Protein AF-A0A5N4C1N7-F1 (afdb_monomer_lite)

Foldseek 3Di:
DFKEWEWEWEDDDDDDDDDPQRIHTPGIDPDIWDDDFFAKDKAFHCCQVPNDPDHQVQLVLLQKDKWKWFDDDPDTHTDDADPVAWDDDRRIIMGRGDDNVNHGYMYIYIDRHPVVVVLLVVQADWNDWDGDRPDIDTDHPDPVSVVSSVVVVVVVVVVPPDD

Organism: Camelus dromedarius (NCBI:txid9838)

Secondary structure (DSSP, 8-state):
-EEEEEEEE----SS----TTS--EEEEEEEEEEE-TTS-EEEE-GGGTTT-SS-HHHHHHTTEEEEEEEEETTEEEE---BTTTEEEETTEEEESS--GGG-EEEEEEEEE-HHHHHHHHTTS-EEEEEEETTEEEEEESSHHHHHHHHHHHHHHHHSSS--

InterPro domains:
  IPR000504 RNA recognition motif domain [PF00076] (115-154)
  IPR007110 Immunoglobulin-like domain [PS50835] (38-108)
  IPR012677 Nucleotide-binding alpha-beta plait domain superfamily [G3DSA:3.30.70.330] (117-162)
  IPR013783 Immunoglobulin-like fold [G3DSA:2.60.40.10] (18-116)
  IPR015621 Interleukin-1 receptor family [PTHR11890] (19-115)
  IPR035979 RNA-binding domain superfamily [SSF54928] (101-155)
  IPR036179 Immunoglobulin-like domain superfamily [SSF48726] (29-111)

Radius of gyration: 18.79 Å; chains: 1; bounding box: 46×42×51 Å

Structure (mmCIF, N/CA/C/O backbone):
data_AF-A0A5N4C1N7-F1
#
_entry.id   AF-A0A5N4C1N7-F1
#
loop_
_atom_site.group_PDB
_atom_site.id
_atom_site.type_symbol
_atom_site.label_atom_id
_atom_site.label_alt_id
_atom_site.label_comp_id
_atom_site.label_asym_id
_atom_site.label_entity_id
_atom_site.label_seq_id
_atom_site.pdbx_PDB_ins_code
_atom_site.Cartn_x
_atom_site.Cartn_y
_atom_site.Cartn_z
_atom_site.occupancy
_atom_site.B_iso_or_equiv
_atom_site.auth_seq_id
_atom_site.auth_comp_id
_atom_site.auth_asym_id
_atom_site.auth_atom_id
_atom_site.pdbx_PDB_model_num
ATOM 1 N N . MET A 1 1 ? -17.548 -7.720 16.257 1.00 55.03 1 MET A N 1
ATOM 2 C CA . MET A 1 1 ? -16.151 -7.952 15.844 1.00 55.03 1 MET A CA 1
ATOM 3 C C . MET A 1 1 ? -16.108 -7.750 14.341 1.00 55.03 1 MET A C 1
ATOM 5 O O . MET A 1 1 ? -16.937 -8.336 13.657 1.00 55.03 1 MET A O 1
ATOM 9 N N . LEU A 1 2 ? -15.271 -6.834 13.867 1.00 64.81 2 LEU A N 1
ATOM 10 C CA . LEU A 1 2 ? -15.127 -6.476 12.456 1.00 64.81 2 LEU A CA 1
ATOM 11 C C . LEU A 1 2 ? -13.959 -7.265 11.883 1.00 64.81 2 LEU A C 1
ATOM 13 O O . LEU A 1 2 ? -12.892 -7.247 12.488 1.00 64.81 2 LEU A O 1
ATOM 17 N N . ASN A 1 3 ? -14.171 -7.951 10.759 1.00 50.62 3 ASN A N 1
ATOM 18 C CA . ASN A 1 3 ? -13.166 -8.801 10.124 1.00 50.62 3 ASN A CA 1
ATOM 19 C C . ASN A 1 3 ? -12.693 -8.162 8.818 1.00 50.62 3 ASN A C 1
ATOM 21 O O . ASN A 1 3 ? -13.493 -7.823 7.943 1.00 50.62 3 ASN A O 1
ATOM 25 N N . TYR A 1 4 ? -11.379 -8.047 8.688 1.00 55.91 4 TYR A N 1
ATOM 26 C CA . TYR A 1 4 ? -10.698 -7.481 7.536 1.00 55.91 4 TYR A CA 1
ATOM 27 C C . TYR A 1 4 ? -9.780 -8.555 6.959 1.00 55.91 4 TYR A C 1
ATOM 29 O O . TYR A 1 4 ? -8.869 -9.042 7.636 1.00 55.91 4 TYR A O 1
ATOM 37 N N . LEU A 1 5 ? -10.035 -8.933 5.711 1.00 54.25 5 LEU A N 1
ATOM 38 C CA . LEU A 1 5 ? -9.232 -9.899 4.967 1.00 54.25 5 LEU A CA 1
ATOM 39 C C . LEU A 1 5 ? -8.417 -9.138 3.923 1.00 54.25 5 LEU A C 1
ATOM 41 O O . LEU A 1 5 ? -8.954 -8.273 3.234 1.00 54.25 5 LEU A O 1
ATOM 45 N N . ILE A 1 6 ? -7.119 -9.415 3.822 1.00 57.38 6 ILE A N 1
ATOM 46 C CA . ILE A 1 6 ? -6.249 -8.708 2.876 1.00 57.38 6 ILE A CA 1
ATOM 47 C C . ILE A 1 6 ? -6.000 -9.596 1.664 1.00 57.38 6 ILE A C 1
ATOM 49 O O . ILE A 1 6 ? -5.359 -10.629 1.786 1.00 57.38 6 ILE A O 1
ATOM 53 N N . GLY A 1 7 ? -6.463 -9.174 0.491 1.00 55.31 7 GLY A N 1
ATOM 54 C CA . GLY A 1 7 ? -5.974 -9.661 -0.798 1.00 55.31 7 GLY A CA 1
ATOM 55 C C . GLY A 1 7 ? -4.659 -8.973 -1.158 1.00 55.31 7 GLY A C 1
ATOM 56 O O . GLY A 1 7 ? -4.480 -7.781 -0.898 1.00 55.31 7 GLY A O 1
ATOM 57 N N . SER A 1 8 ? -3.708 -9.694 -1.742 1.00 54.88 8 SER A N 1
ATOM 58 C CA . SER A 1 8 ? -2.469 -9.090 -2.240 1.00 54.88 8 SER A CA 1
ATOM 59 C C . SER A 1 8 ? -2.309 -9.340 -3.723 1.00 54.88 8 SER A C 1
ATOM 61 O O . SER A 1 8 ? -2.210 -10.474 -4.168 1.00 54.88 8 SER A O 1
ATOM 63 N N . LEU A 1 9 ? -2.208 -8.260 -4.491 1.00 48.31 9 LEU A N 1
ATOM 64 C CA . LEU A 1 9 ? -1.898 -8.317 -5.911 1.00 48.31 9 LEU A CA 1
ATOM 65 C C . LEU A 1 9 ? -0.577 -7.592 -6.143 1.00 48.31 9 LEU A C 1
ATOM 67 O O . LEU A 1 9 ? -0.429 -6.398 -5.917 1.00 48.31 9 LEU A O 1
ATOM 71 N N . GLY A 1 10 ? 0.435 -8.316 -6.585 1.00 41.53 10 GLY A N 1
ATOM 72 C CA . GLY A 1 10 ? 1.774 -7.784 -6.772 1.00 41.53 10 GLY A CA 1
ATOM 73 C C . GLY A 1 10 ? 2.419 -8.468 -7.950 1.00 41.53 10 GLY A C 1
ATOM 74 O O . GLY A 1 10 ? 2.240 -9.657 -8.153 1.00 41.53 10 GLY A O 1
ATOM 75 N N . ARG A 1 11 ? 3.201 -7.744 -8.736 1.00 36.59 11 ARG A N 1
ATOM 76 C CA . ARG A 1 11 ? 3.940 -8.359 -9.830 1.00 36.59 11 ARG A CA 1
ATOM 77 C C . ARG A 1 11 ? 5.184 -9.077 -9.288 1.00 36.59 11 ARG A C 1
ATOM 79 O O . ARG A 1 11 ? 6.122 -8.402 -8.888 1.00 36.59 11 ARG A O 1
ATOM 86 N N . LEU A 1 12 ? 5.212 -10.414 -9.290 1.00 33.31 12 LEU A N 1
ATOM 87 C CA . LEU A 1 12 ? 6.462 -11.175 -9.464 1.00 33.31 12 LEU A CA 1
ATOM 88 C C . LEU A 1 12 ? 6.203 -12.350 -10.397 1.00 33.31 12 LEU A C 1
ATOM 90 O O . LEU A 1 12 ? 5.416 -13.233 -10.075 1.00 33.31 12 LEU A O 1
ATOM 94 N N . ASN A 1 13 ? 6.848 -12.331 -11.558 1.00 32.41 13 ASN A N 1
ATOM 95 C CA . ASN A 1 13 ? 6.793 -13.411 -12.528 1.00 32.41 13 ASN A CA 1
ATOM 96 C C . ASN A 1 13 ? 7.414 -14.689 -11.945 1.00 32.41 13 ASN A C 1
ATOM 98 O O . ASN A 1 13 ? 8.607 -14.693 -11.668 1.00 32.41 13 ASN A O 1
ATOM 102 N N . GLU A 1 14 ? 6.626 -15.759 -11.839 1.00 36.84 14 GLU A N 1
ATOM 103 C CA . GLU A 1 14 ? 7.041 -17.102 -12.255 1.00 36.84 14 GLU A CA 1
ATOM 104 C C . GLU A 1 14 ? 5.794 -17.961 -12.542 1.00 36.84 14 GLU A C 1
ATOM 106 O O . GLU A 1 14 ? 5.037 -18.335 -11.652 1.00 36.84 14 GLU A O 1
ATOM 111 N N . SER A 1 15 ? 5.582 -18.263 -13.828 1.00 39.62 15 SER A N 1
ATOM 112 C CA . SER A 1 15 ? 4.658 -19.280 -14.361 1.00 39.62 15 SER A CA 1
ATOM 113 C C . SER A 1 15 ? 3.166 -19.182 -13.990 1.00 39.62 15 SER A C 1
ATOM 115 O O . SER A 1 15 ? 2.675 -19.861 -13.100 1.00 39.62 15 SER A O 1
ATOM 117 N N . GLY A 1 16 ? 2.429 -18.454 -14.837 1.00 37.88 16 GLY A N 1
ATOM 118 C CA . GLY A 1 16 ? 1.104 -18.853 -15.324 1.00 37.88 16 GLY A CA 1
ATOM 119 C C . GLY A 1 16 ? -0.081 -18.697 -14.376 1.00 37.88 16 GLY A C 1
ATOM 120 O O . GLY A 1 16 ? -0.450 -19.656 -13.727 1.00 37.88 16 GLY A O 1
ATOM 121 N N . PHE A 1 17 ? -0.769 -17.556 -14.441 1.00 30.20 17 PHE A N 1
ATOM 122 C CA . PHE A 1 17 ? -2.237 -17.472 -14.505 1.00 30.20 17 PHE A CA 1
ATOM 123 C C . PHE A 1 17 ? -2.602 -16.070 -15.029 1.00 30.20 17 PHE A C 1
ATOM 125 O O . PHE A 1 17 ? -2.100 -15.057 -14.547 1.00 30.20 17 PHE A O 1
ATOM 132 N N . LEU A 1 18 ? -3.400 -16.017 -16.099 1.00 36.50 18 LEU A N 1
ATOM 133 C CA . LEU A 1 18 ? -3.808 -14.789 -16.785 1.00 36.50 18 LEU A CA 1
ATOM 134 C C . LEU A 1 18 ? -4.893 -14.068 -15.972 1.00 36.50 18 LEU A C 1
ATOM 136 O O . LEU A 1 18 ? -6.000 -14.586 -15.854 1.00 36.50 18 LEU A O 1
ATOM 140 N N . SER A 1 19 ? -4.606 -12.858 -15.490 1.00 34.56 19 SER A N 1
ATOM 141 C CA . SER A 1 19 ? -5.631 -11.881 -15.103 1.00 34.56 19 SER A CA 1
ATOM 142 C C . SER A 1 19 ? -5.435 -10.581 -15.890 1.00 34.56 19 SER A C 1
ATOM 144 O O . SER A 1 19 ? -4.317 -10.213 -16.254 1.00 34.56 19 SER A O 1
ATOM 146 N N . VAL A 1 20 ? -6.554 -9.936 -16.212 1.00 38.66 20 VAL A N 1
ATOM 147 C CA . VAL A 1 20 ? -6.855 -9.168 -17.438 1.00 38.66 20 VAL A CA 1
ATOM 148 C C . VAL A 1 20 ? -6.029 -7.881 -17.650 1.00 38.66 20 VAL A C 1
ATOM 150 O O . VAL A 1 20 ? -6.145 -7.263 -18.698 1.00 38.66 20 VAL A O 1
ATOM 153 N N . ASP A 1 21 ? -5.102 -7.529 -16.756 1.00 43.50 21 ASP A N 1
ATOM 154 C CA . ASP A 1 21 ? -4.203 -6.368 -16.912 1.00 43.50 21 ASP A CA 1
ATOM 155 C C . ASP A 1 21 ? -2.767 -6.609 -16.383 1.00 43.50 21 ASP A C 1
ATOM 157 O O . ASP A 1 21 ? -2.111 -5.715 -15.843 1.00 43.50 21 ASP A O 1
ATOM 161 N N . GLY A 1 22 ? -2.235 -7.829 -16.523 1.00 52.16 22 GLY A N 1
ATOM 162 C CA . GLY A 1 22 ? -0.794 -8.095 -16.354 1.00 52.16 22 GLY A CA 1
ATOM 163 C C . GLY A 1 22 ? -0.240 -7.947 -14.927 1.00 52.16 22 GLY A C 1
ATOM 164 O O . GLY A 1 22 ? 0.977 -7.864 -14.752 1.00 52.16 22 GLY A O 1
ATOM 165 N N . CYS A 1 23 ? -1.106 -7.911 -13.910 1.00 56.41 23 CYS A N 1
ATOM 166 C CA . CYS A 1 23 ? -0.723 -7.984 -12.499 1.00 56.41 23 CYS A CA 1
ATOM 167 C C . CYS A 1 23 ? -0.826 -9.433 -12.007 1.00 56.41 23 CYS A C 1
ATOM 169 O O . CYS A 1 23 ? -1.761 -10.141 -12.373 1.00 56.41 23 CYS A O 1
ATOM 171 N N . ILE A 1 24 ? 0.125 -9.860 -11.175 1.00 65.50 24 ILE A N 1
ATOM 172 C CA . ILE A 1 24 ? 0.112 -11.197 -10.574 1.00 65.50 24 ILE A CA 1
ATOM 173 C C . ILE A 1 24 ? -0.678 -11.139 -9.272 1.00 65.50 24 ILE A C 1
ATOM 175 O O . ILE A 1 24 ? -0.539 -10.203 -8.481 1.00 65.50 24 ILE A O 1
ATOM 179 N N . ASP A 1 25 ? -1.559 -12.113 -9.101 1.00 70.88 25 ASP A N 1
ATOM 180 C CA . ASP A 1 25 ? -2.445 -12.211 -7.953 1.00 70.88 25 ASP A CA 1
ATOM 181 C C . ASP A 1 25 ? -1.883 -13.224 -6.951 1.00 70.88 25 ASP A C 1
ATOM 183 O O . ASP A 1 25 ? -1.757 -14.405 -7.270 1.00 70.88 25 ASP A O 1
ATOM 187 N N . TRP A 1 26 ? -1.512 -12.754 -5.754 1.00 67.81 26 TRP A N 1
ATOM 188 C CA . TRP A 1 26 ? -1.033 -13.601 -4.649 1.00 67.81 26 TRP A CA 1
ATOM 189 C C . TRP A 1 26 ? -2.180 -14.146 -3.800 1.00 67.81 26 TRP A C 1
ATOM 191 O O . TRP A 1 26 ? -1.932 -14.799 -2.785 1.00 67.81 26 TRP A O 1
ATOM 201 N N . SER A 1 27 ? -3.424 -13.920 -4.229 1.00 69.31 27 SER A N 1
ATOM 202 C CA . SER A 1 27 ? -4.639 -14.298 -3.527 1.00 69.31 27 SER A CA 1
ATOM 203 C C . SER A 1 27 ? -4.758 -13.613 -2.157 1.00 69.31 27 SER A C 1
ATOM 205 O O . SER A 1 27 ? -4.152 -12.572 -1.884 1.00 69.31 27 SER A O 1
ATOM 207 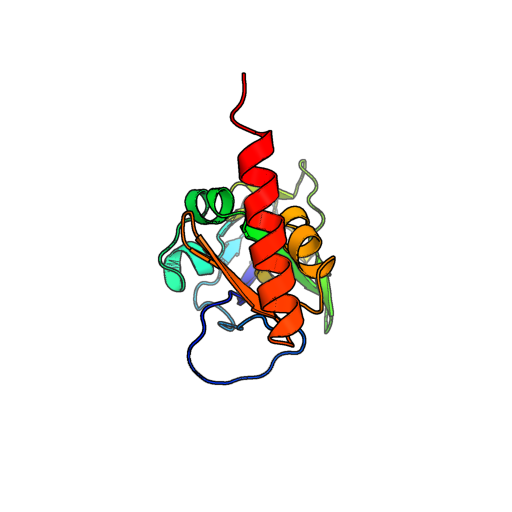N N . VAL A 1 28 ? -5.622 -14.155 -1.303 1.00 74.69 28 VAL A N 1
ATOM 208 C CA . VAL A 1 28 ? -5.891 -13.631 0.037 1.00 74.69 28 VAL A CA 1
ATOM 209 C C . VAL A 1 28 ? -4.792 -14.076 0.999 1.00 74.69 28 VAL A C 1
ATOM 211 O O . VAL A 1 28 ? -4.510 -15.266 1.133 1.00 74.69 28 VAL A O 1
ATOM 214 N N . ASP A 1 29 ? -4.182 -13.112 1.683 1.00 77.94 29 ASP A N 1
ATOM 215 C CA . ASP A 1 29 ? -3.215 -13.353 2.743 1.00 77.94 29 ASP A CA 1
ATOM 216 C C . ASP A 1 29 ? -3.884 -14.050 3.931 1.00 77.94 29 ASP A C 1
ATOM 218 O O . ASP A 1 29 ? -5.028 -13.775 4.301 1.00 77.94 29 ASP A O 1
ATOM 222 N N . LEU A 1 30 ? -3.136 -14.948 4.567 1.00 72.19 30 LEU A N 1
ATOM 223 C CA . LEU A 1 30 ? -3.627 -15.744 5.691 1.00 72.19 30 LEU A CA 1
ATOM 224 C C . LEU A 1 30 ? -3.876 -14.896 6.951 1.00 72.19 30 LEU A C 1
ATOM 226 O O . LEU A 1 30 ? -4.540 -15.359 7.882 1.00 72.19 30 LEU A O 1
ATOM 230 N N . LYS A 1 31 ? -3.348 -13.666 7.016 1.00 78.69 31 LYS A N 1
ATOM 231 C CA . LYS A 1 31 ? -3.526 -12.775 8.159 1.00 78.69 31 LYS A CA 1
ATOM 232 C C . LYS A 1 31 ? -4.843 -12.013 8.069 1.00 78.69 31 LYS A C 1
ATOM 234 O O . LYS A 1 31 ? -5.044 -11.135 7.233 1.00 78.69 31 LYS A O 1
ATOM 239 N N . THR A 1 32 ? -5.707 -12.283 9.039 1.00 80.81 32 THR A N 1
ATOM 240 C CA . THR A 1 32 ? -6.961 -11.558 9.243 1.00 80.81 32 THR A CA 1
ATOM 241 C C . THR A 1 32 ? -6.771 -10.464 10.289 1.00 80.81 32 THR A C 1
ATOM 243 O O . THR A 1 32 ? -6.222 -10.724 11.363 1.00 80.81 32 THR A O 1
ATOM 246 N N . TYR A 1 33 ? -7.252 -9.256 10.019 1.00 85.31 33 TYR A N 1
ATOM 247 C CA . TYR A 1 33 ? -7.249 -8.164 10.989 1.00 85.31 33 TYR A CA 1
ATOM 248 C C . TYR A 1 33 ? -8.635 -8.072 11.624 1.00 85.31 33 TYR A C 1
ATOM 250 O O . TYR A 1 33 ? -9.643 -8.224 10.935 1.00 85.31 33 TYR A O 1
ATOM 258 N N . MET A 1 34 ? -8.689 -7.858 12.939 1.00 83.19 34 MET A N 1
ATOM 259 C CA . MET A 1 34 ? -9.943 -7.766 13.684 1.00 83.19 34 MET A CA 1
ATOM 260 C C . MET A 1 34 ? -9.959 -6.515 14.553 1.00 83.19 34 MET A C 1
ATOM 262 O O . MET A 1 34 ? -8.975 -6.230 15.233 1.00 83.19 34 MET A O 1
ATOM 266 N N . ALA A 1 35 ? -11.079 -5.794 14.544 1.00 85.25 35 ALA A N 1
ATOM 267 C CA . ALA A 1 35 ? -11.284 -4.606 15.371 1.00 85.25 35 ALA A CA 1
ATOM 268 C C . ALA A 1 35 ? -12.700 -4.573 15.959 1.00 85.25 35 ALA A C 1
ATOM 270 O O . ALA A 1 35 ? -13.637 -5.171 15.417 1.00 85.25 35 ALA A O 1
ATOM 271 N N . LEU A 1 36 ? -12.876 -3.889 17.088 1.00 84.69 36 LEU A N 1
ATOM 272 C CA . LEU A 1 36 ? -14.207 -3.518 17.569 1.00 84.69 36 LEU A CA 1
ATOM 273 C C . LEU A 1 36 ? -14.648 -2.222 16.883 1.00 84.69 36 LEU A C 1
ATOM 275 O O . LEU A 1 36 ? -13.817 -1.446 16.419 1.00 84.69 36 LEU A O 1
ATOM 279 N N . ALA A 1 37 ? -15.960 -2.000 16.800 1.00 88.56 37 ALA A N 1
ATOM 280 C CA . ALA A 1 37 ? -16.471 -0.746 16.261 1.00 88.56 37 ALA A CA 1
ATOM 281 C C . ALA A 1 37 ? -16.005 0.423 17.144 1.00 88.56 37 ALA A C 1
ATOM 283 O O . ALA A 1 37 ? -16.118 0.345 18.365 1.00 88.56 37 ALA A O 1
ATOM 284 N N . GLY A 1 38 ? -15.483 1.480 16.528 1.00 88.81 38 GLY A N 1
ATOM 285 C CA . GLY A 1 38 ? -14.912 2.639 17.209 1.00 88.81 38 GLY A CA 1
ATOM 286 C C . GLY A 1 38 ? -13.398 2.567 17.428 1.00 88.81 38 GLY A C 1
ATOM 287 O O . GLY A 1 38 ? -12.767 3.618 17.518 1.00 88.81 38 GLY A O 1
ATOM 288 N N . GLU A 1 39 ? -12.810 1.368 17.452 1.00 91.50 39 GLU A N 1
ATOM 289 C CA . GLU A 1 39 ? -11.383 1.170 17.734 1.00 91.50 39 GLU A CA 1
ATOM 290 C C . GLU A 1 39 ? -10.505 1.428 16.499 1.00 91.50 39 GLU A C 1
ATOM 292 O O . GLU A 1 39 ? -10.942 1.193 15.365 1.00 91.50 39 GLU A O 1
ATOM 297 N N . PRO A 1 40 ? -9.250 1.870 16.685 1.00 91.12 40 PRO A N 1
ATOM 298 C CA . PRO A 1 40 ? -8.317 2.032 15.586 1.00 91.12 40 PRO A CA 1
ATOM 299 C C . PRO A 1 40 ? -7.774 0.682 15.100 1.00 91.12 40 PRO A C 1
ATOM 301 O O . PRO A 1 40 ? -7.492 -0.225 15.885 1.00 91.12 40 PRO A O 1
ATOM 304 N N . VAL A 1 41 ? -7.548 0.556 13.792 1.00 92.69 41 VAL A N 1
ATOM 305 C CA . VAL A 1 41 ? -6.890 -0.615 13.199 1.00 92.69 41 VAL A CA 1
ATOM 306 C C . VAL A 1 41 ? -5.942 -0.216 12.075 1.00 92.69 41 VAL A C 1
ATOM 308 O O . VAL A 1 41 ? -6.280 0.563 11.183 1.00 92.69 41 VAL A O 1
ATOM 311 N N . ARG A 1 42 ? -4.735 -0.788 12.115 1.00 92.38 42 ARG A N 1
ATOM 312 C CA . ARG A 1 42 ? -3.717 -0.654 11.071 1.00 92.38 42 ARG A CA 1
ATOM 313 C C . ARG A 1 42 ? -3.658 -1.927 10.240 1.00 92.38 42 ARG A C 1
ATOM 315 O O . ARG A 1 42 ? -3.244 -2.978 10.729 1.00 92.38 42 ARG A O 1
ATOM 322 N N . VAL A 1 43 ? -4.005 -1.809 8.969 1.00 92.31 43 VAL A N 1
ATOM 323 C CA . VAL A 1 43 ? -4.010 -2.895 7.987 1.00 92.31 43 VAL A CA 1
ATOM 324 C C . VAL A 1 43 ? -2.775 -2.729 7.103 1.00 92.31 43 VAL A C 1
ATOM 326 O O . VAL A 1 43 ? -2.649 -1.728 6.404 1.00 92.31 43 VAL A O 1
ATOM 329 N N . LYS A 1 44 ? -1.831 -3.674 7.159 1.00 92.12 44 LYS A N 1
ATOM 330 C CA . LYS A 1 44 ? -0.542 -3.589 6.444 1.00 92.12 44 LYS A CA 1
ATOM 331 C C . LYS A 1 44 ? -0.600 -4.410 5.158 1.00 92.12 44 LYS A C 1
ATOM 333 O O . LYS A 1 44 ? -1.096 -5.527 5.193 1.00 92.12 44 LYS A O 1
ATOM 338 N N . CYS A 1 45 ? -0.086 -3.896 4.043 1.00 90.94 45 CYS A N 1
ATOM 339 C CA . CYS A 1 45 ? -0.068 -4.637 2.779 1.00 90.94 45 CYS A CA 1
ATOM 340 C C . CYS A 1 45 ? 0.815 -5.889 2.877 1.00 90.94 45 CYS A C 1
ATOM 342 O O . CYS A 1 45 ? 1.992 -5.791 3.241 1.00 90.94 45 CYS A O 1
ATOM 344 N N . ALA A 1 46 ? 0.269 -7.052 2.509 1.00 88.12 46 ALA A N 1
ATOM 345 C CA . ALA A 1 46 ? 0.973 -8.321 2.677 1.00 88.12 46 ALA A CA 1
ATOM 346 C C . ALA A 1 46 ? 2.139 -8.528 1.719 1.00 88.12 46 ALA A C 1
ATOM 348 O O . ALA A 1 46 ? 3.075 -9.260 2.053 1.00 88.12 46 ALA A O 1
ATOM 349 N N . LEU A 1 47 ? 2.167 -7.804 0.594 1.00 85.31 47 LEU A N 1
ATOM 350 C CA . LEU A 1 47 ? 3.318 -7.797 -0.310 1.00 85.31 47 LEU A CA 1
ATOM 351 C C . LEU A 1 47 ? 4.618 -7.568 0.471 1.00 85.31 47 LEU A C 1
ATOM 353 O O . LEU A 1 47 ? 5.534 -8.378 0.378 1.00 85.31 47 LEU A O 1
ATOM 357 N N . PHE A 1 48 ? 4.668 -6.530 1.307 1.00 86.56 48 PHE A N 1
ATOM 358 C CA . PHE A 1 48 ? 5.898 -6.068 1.954 1.00 86.56 48 PHE A CA 1
ATOM 359 C C . PHE A 1 48 ? 6.372 -6.900 3.148 1.00 86.56 48 PHE A C 1
ATOM 361 O O . PHE A 1 48 ? 7.503 -6.707 3.593 1.00 86.56 48 PHE A O 1
ATOM 368 N N . TYR A 1 49 ? 5.534 -7.782 3.698 1.00 83.88 49 TYR A N 1
ATOM 369 C CA . TYR A 1 49 ? 5.931 -8.641 4.820 1.00 83.88 49 TYR A CA 1
ATOM 370 C C . TYR A 1 49 ? 5.967 -10.135 4.491 1.00 83.88 49 TYR A C 1
ATOM 372 O O . TYR A 1 49 ? 6.520 -10.886 5.291 1.00 83.88 49 TYR A O 1
ATOM 380 N N . SER A 1 50 ? 5.386 -10.568 3.368 1.00 76.25 50 SER A N 1
ATOM 381 C CA . SER A 1 50 ? 5.227 -11.992 3.041 1.00 76.25 50 SER A CA 1
ATOM 382 C C . SER A 1 50 ? 5.744 -12.350 1.645 1.00 76.25 50 SER A C 1
ATOM 384 O O . SER A 1 50 ? 6.519 -13.293 1.502 1.00 76.25 50 SER A O 1
ATOM 386 N N . TYR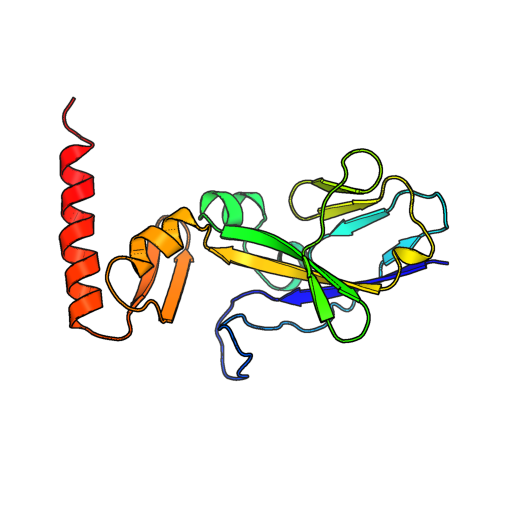 A 1 51 ? 5.371 -11.583 0.615 1.00 77.19 51 TYR A N 1
ATOM 387 C CA . TYR A 1 51 ? 5.513 -12.042 -0.775 1.00 77.19 51 TYR A CA 1
ATOM 388 C C . TYR A 1 51 ? 6.710 -11.450 -1.523 1.00 77.19 51 TYR A C 1
ATOM 390 O O . TYR A 1 51 ? 7.354 -12.145 -2.308 1.00 77.19 51 TYR A O 1
ATOM 398 N N . ILE A 1 52 ? 7.037 -10.174 -1.299 1.00 76.44 52 ILE A N 1
ATOM 399 C CA . ILE A 1 52 ? 8.138 -9.496 -1.992 1.00 76.44 52 ILE A CA 1
ATOM 400 C C . ILE A 1 52 ? 9.292 -9.203 -1.028 1.00 76.44 52 ILE A C 1
ATOM 402 O O . ILE A 1 52 ? 9.094 -8.904 0.145 1.00 76.44 52 ILE A O 1
ATOM 406 N N . ARG A 1 53 ? 10.532 -9.252 -1.532 1.00 75.44 53 ARG A N 1
ATOM 407 C CA . ARG A 1 53 ? 11.742 -8.960 -0.731 1.00 75.44 53 ARG A CA 1
ATOM 408 C C . ARG A 1 53 ? 12.004 -7.465 -0.525 1.00 75.44 53 ARG A C 1
ATOM 410 O O . ARG A 1 53 ? 12.837 -7.086 0.295 1.00 75.44 53 ARG A O 1
ATOM 417 N N . THR A 1 54 ? 11.349 -6.623 -1.312 1.00 75.94 54 THR A N 1
ATOM 418 C CA . THR A 1 54 ? 11.541 -5.170 -1.325 1.00 75.94 54 THR A CA 1
ATOM 419 C C . THR A 1 54 ? 10.614 -4.525 -0.304 1.00 75.94 54 THR A C 1
ATOM 421 O O . THR A 1 54 ? 9.450 -4.892 -0.247 1.00 75.94 54 THR A O 1
ATOM 424 N N . ASN A 1 55 ? 11.093 -3.550 0.475 1.00 86.50 55 ASN A N 1
ATOM 425 C CA . ASN A 1 55 ? 10.247 -2.787 1.401 1.00 86.50 55 ASN A CA 1
ATOM 426 C C . ASN A 1 55 ? 9.557 -1.595 0.709 1.00 86.50 55 ASN A C 1
ATOM 428 O O . ASN A 1 55 ? 9.869 -1.254 -0.433 1.00 86.50 55 ASN A O 1
ATOM 432 N N . TYR A 1 56 ? 8.637 -0.934 1.414 1.00 88.25 56 TYR A N 1
ATOM 433 C CA . TYR A 1 56 ? 7.871 0.192 0.873 1.00 88.25 56 TYR A CA 1
ATOM 434 C C . TYR A 1 56 ? 8.744 1.325 0.334 1.00 88.25 56 TYR A C 1
ATOM 436 O O . TYR A 1 56 ? 8.565 1.754 -0.805 1.00 88.25 56 TYR A O 1
ATOM 444 N N . SER A 1 57 ? 9.716 1.783 1.123 1.00 88.62 57 SER A N 1
ATOM 445 C CA . SER A 1 57 ? 10.585 2.903 0.752 1.00 88.62 57 SER A CA 1
ATOM 446 C C . SER A 1 57 ? 11.404 2.602 -0.503 1.00 88.62 57 SER A C 1
ATOM 448 O O . SER A 1 57 ? 11.568 3.469 -1.357 1.00 88.62 57 SER A O 1
ATOM 450 N N . MET A 1 58 ? 11.873 1.361 -0.649 1.00 82.88 58 MET A N 1
ATOM 451 C CA . MET A 1 58 ? 12.600 0.908 -1.833 1.00 82.88 58 MET A CA 1
ATOM 452 C C . MET A 1 58 ? 11.670 0.735 -3.043 1.00 82.88 58 MET A C 1
ATOM 454 O O . MET A 1 58 ? 12.039 1.077 -4.162 1.00 82.88 58 MET A O 1
ATOM 458 N N . ALA A 1 59 ? 10.440 0.254 -2.855 1.00 79.44 59 ALA A N 1
ATOM 459 C CA . ALA A 1 59 ? 9.452 0.211 -3.936 1.00 79.44 59 ALA A CA 1
ATOM 460 C C . ALA A 1 59 ? 9.115 1.631 -4.439 1.00 79.44 59 ALA A C 1
ATOM 462 O O . ALA A 1 59 ? 9.045 1.875 -5.640 1.00 79.44 59 ALA A O 1
ATOM 463 N N . GLN A 1 60 ? 8.995 2.599 -3.530 1.00 82.06 60 GLN A N 1
ATOM 464 C CA . GLN A 1 60 ? 8.738 3.996 -3.883 1.00 82.06 60 GLN A CA 1
ATOM 465 C C . GLN A 1 60 ? 9.928 4.663 -4.580 1.00 82.06 60 GLN A C 1
ATOM 467 O O . GLN A 1 60 ? 9.740 5.351 -5.583 1.00 82.06 60 GLN A O 1
ATOM 472 N N . SER A 1 61 ? 11.159 4.439 -4.104 1.00 77.44 61 SER A N 1
ATOM 473 C CA . SER A 1 61 ? 12.360 4.971 -4.770 1.00 77.44 61 SER A CA 1
ATOM 474 C C . SER A 1 61 ? 12.543 4.393 -6.174 1.00 77.44 61 SER A C 1
ATOM 476 O O . SER A 1 61 ? 13.091 5.057 -7.051 1.00 77.44 61 SER A O 1
ATOM 478 N N . THR A 1 62 ? 12.012 3.190 -6.402 1.00 67.62 62 THR A N 1
ATOM 479 C CA . THR A 1 62 ? 11.962 2.531 -7.706 1.00 67.62 62 THR A CA 1
ATOM 480 C C . THR A 1 62 ? 10.726 2.908 -8.538 1.00 67.62 62 THR A C 1
ATOM 482 O O . THR A 1 62 ? 10.368 2.245 -9.508 1.00 67.62 62 THR A O 1
ATOM 485 N N . GLY A 1 63 ? 10.039 3.998 -8.190 1.00 69.94 63 GLY A N 1
ATOM 486 C CA . GLY A 1 63 ? 8.925 4.528 -8.975 1.00 69.94 63 GLY A CA 1
ATOM 487 C C . GLY A 1 63 ? 7.664 3.658 -8.970 1.00 69.94 63 GLY A C 1
ATOM 488 O O . GLY A 1 63 ? 6.742 3.935 -9.744 1.00 69.94 63 GLY A O 1
ATOM 489 N N . LEU A 1 64 ? 7.586 2.633 -8.115 1.00 76.62 64 LEU A N 1
ATOM 490 C CA . LEU A 1 64 ? 6.360 1.878 -7.875 1.00 76.62 64 LEU A CA 1
ATOM 491 C C . LEU A 1 64 ? 5.466 2.651 -6.907 1.00 76.62 64 LEU A C 1
ATOM 493 O O . LEU A 1 64 ? 5.905 3.180 -5.891 1.00 76.62 64 LEU A O 1
ATOM 497 N N . ARG A 1 65 ? 4.173 2.682 -7.205 1.00 81.12 65 ARG A N 1
ATOM 498 C CA . ARG A 1 65 ? 3.131 3.288 -6.386 1.00 81.12 65 ARG A CA 1
ATOM 499 C C . ARG A 1 65 ? 2.237 2.196 -5.822 1.00 81.12 65 ARG A C 1
ATOM 501 O O . ARG A 1 65 ? 1.678 1.391 -6.565 1.00 81.12 65 ARG A O 1
ATOM 508 N N . LEU A 1 66 ? 2.084 2.209 -4.501 1.00 86.69 66 LEU A N 1
ATOM 509 C CA . LEU A 1 66 ? 1.120 1.368 -3.802 1.00 86.69 66 LEU A CA 1
ATOM 510 C C . LEU A 1 66 ? -0.283 1.972 -3.901 1.00 86.69 66 LEU A C 1
ATOM 512 O O . LEU A 1 66 ? -0.511 3.096 -3.438 1.00 86.69 66 LEU A O 1
ATOM 516 N N . MET A 1 67 ? -1.210 1.201 -4.449 1.00 85.62 67 MET A N 1
ATOM 517 C CA . MET A 1 67 ? -2.631 1.508 -4.564 1.00 85.62 67 MET A CA 1
ATOM 518 C C . MET A 1 67 ? -3.434 0.519 -3.727 1.00 85.62 67 MET A C 1
ATOM 520 O O . MET A 1 67 ? -3.031 -0.631 -3.580 1.00 85.62 67 MET A O 1
ATOM 524 N N . TRP A 1 68 ? -4.570 0.961 -3.199 1.00 87.06 68 TRP A N 1
ATOM 525 C CA . TRP A 1 68 ? -5.457 0.118 -2.409 1.00 87.06 68 TRP A CA 1
ATOM 526 C C . TRP A 1 68 ? -6.867 0.123 -2.984 1.00 87.06 68 TRP A C 1
ATOM 528 O O . TRP A 1 68 ? -7.368 1.172 -3.398 1.00 87.06 68 TRP A O 1
ATOM 538 N N . TYR A 1 69 ? -7.494 -1.045 -2.967 1.00 85.94 69 TYR A N 1
ATOM 539 C CA . TYR A 1 69 ? -8.852 -1.284 -3.430 1.00 85.94 69 TYR A CA 1
ATOM 540 C C . TYR A 1 69 ? -9.638 -1.989 -2.335 1.00 85.94 69 TYR A C 1
ATOM 542 O O . TYR A 1 69 ? -9.073 -2.717 -1.516 1.00 85.94 69 TYR A O 1
ATOM 550 N N . LYS A 1 70 ? -10.943 -1.759 -2.314 1.00 86.38 70 LYS A N 1
ATOM 551 C CA . LYS A 1 70 ? -11.868 -2.456 -1.433 1.00 86.38 70 LYS A CA 1
ATOM 552 C C . LYS A 1 70 ? -12.923 -3.131 -2.285 1.00 86.38 70 LYS A C 1
ATOM 554 O O . LYS A 1 70 ? -13.496 -2.500 -3.173 1.00 86.38 70 LYS A O 1
ATOM 559 N N . ASN A 1 71 ? -13.199 -4.389 -1.978 1.00 82.38 71 ASN A N 1
ATOM 560 C CA . ASN A 1 71 ? -14.303 -5.081 -2.612 1.00 82.38 71 ASN A CA 1
ATOM 561 C C . ASN A 1 71 ? -15.647 -4.544 -2.074 1.00 82.38 71 ASN A C 1
ATOM 563 O O . ASN A 1 71 ? -15.876 -4.506 -0.859 1.00 82.38 71 ASN A O 1
ATOM 567 N N . LYS A 1 72 ? -16.531 -4.133 -2.986 1.00 79.25 72 LYS A N 1
ATOM 568 C CA . LYS A 1 72 ? -17.952 -3.874 -2.745 1.00 79.25 72 LYS A CA 1
ATOM 569 C C . LYS A 1 72 ? -18.794 -4.809 -3.623 1.00 79.25 72 LYS A C 1
ATOM 571 O O . LYS A 1 72 ? -19.176 -4.457 -4.737 1.00 79.25 72 LYS A O 1
ATOM 576 N N . GLY A 1 73 ? -19.118 -5.990 -3.097 1.00 76.94 73 GLY A N 1
ATOM 577 C CA . GLY A 1 73 ? -19.878 -7.011 -3.826 1.00 76.94 73 GLY A CA 1
ATOM 578 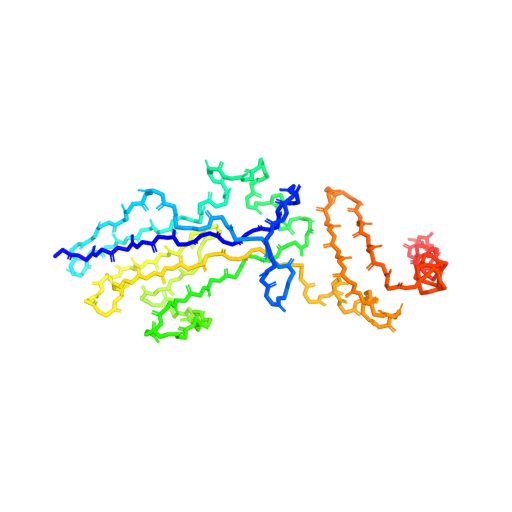C C . GLY A 1 73 ? -18.994 -7.780 -4.811 1.00 76.94 73 GLY A C 1
ATOM 579 O O . GLY A 1 73 ? -18.149 -8.558 -4.379 1.00 76.94 73 GLY A O 1
ATOM 580 N N . ASP A 1 74 ? -19.200 -7.552 -6.110 1.00 72.62 74 ASP A N 1
ATOM 581 C CA . ASP A 1 74 ? -18.394 -8.148 -7.191 1.00 72.62 74 ASP A CA 1
ATOM 582 C C . ASP A 1 74 ? -17.382 -7.153 -7.794 1.00 72.62 74 ASP A C 1
ATOM 584 O O . ASP A 1 74 ? -16.617 -7.501 -8.693 1.00 72.62 74 ASP A O 1
ATOM 588 N N . LEU A 1 75 ? -17.383 -5.898 -7.329 1.00 74.38 75 LEU A N 1
ATOM 589 C CA . LEU A 1 75 ? -16.555 -4.823 -7.873 1.00 74.38 75 LEU A CA 1
ATOM 590 C C . LEU A 1 75 ? -15.433 -4.442 -6.903 1.00 74.38 75 LEU A C 1
ATOM 592 O O . LEU A 1 75 ? -15.672 -4.149 -5.730 1.00 74.38 75 LEU A O 1
ATOM 596 N N . GLU A 1 76 ? -14.203 -4.375 -7.415 1.00 78.25 76 GLU A N 1
ATOM 597 C CA . GLU A 1 76 ? -13.071 -3.770 -6.712 1.00 78.25 76 GLU A CA 1
ATOM 598 C C . GLU A 1 76 ? -12.996 -2.271 -7.022 1.00 78.25 76 GLU A C 1
ATOM 600 O O . GLU A 1 76 ? -12.712 -1.864 -8.150 1.00 78.25 76 GLU A O 1
ATOM 605 N N . GLU A 1 77 ? -13.221 -1.430 -6.012 1.00 76.19 77 GLU A N 1
ATOM 606 C CA . GLU A 1 77 ? -13.163 0.027 -6.159 1.00 76.19 77 GLU A CA 1
ATOM 607 C C . GLU A 1 77 ? -11.919 0.613 -5.482 1.00 76.19 77 GLU A C 1
ATOM 609 O O . GLU A 1 77 ? -11.539 0.162 -4.394 1.00 76.19 77 GLU A O 1
ATOM 614 N N . PRO A 1 78 ? -11.276 1.637 -6.078 1.00 84.56 78 PRO A N 1
ATOM 615 C CA . PRO A 1 78 ? -10.150 2.310 -5.448 1.00 84.56 78 PRO A CA 1
ATOM 616 C C . PRO A 1 78 ? -10.596 3.005 -4.161 1.00 84.56 78 PRO A C 1
ATOM 618 O O . PRO A 1 78 ? -11.642 3.654 -4.101 1.00 84.56 78 PRO A O 1
ATOM 621 N N . ILE A 1 79 ? -9.773 2.898 -3.123 1.00 85.44 79 ILE A N 1
ATOM 622 C CA . ILE A 1 79 ? -10.070 3.507 -1.830 1.00 85.44 79 ILE A CA 1
ATOM 623 C C . ILE A 1 79 ? -9.805 5.011 -1.890 1.00 85.44 79 ILE A C 1
ATOM 625 O O . ILE A 1 79 ? -8.703 5.453 -2.216 1.00 85.44 79 ILE A O 1
ATOM 629 N N . ILE A 1 80 ? -10.818 5.796 -1.520 1.00 81.25 80 ILE A N 1
ATOM 630 C CA . ILE A 1 80 ? -10.698 7.242 -1.333 1.00 81.25 80 ILE A CA 1
ATOM 631 C C . ILE A 1 80 ? -10.374 7.493 0.139 1.00 81.25 80 ILE A C 1
ATOM 633 O O . ILE A 1 80 ? -11.201 7.243 1.018 1.00 81.25 80 ILE A O 1
ATOM 637 N N . PHE A 1 81 ? -9.156 7.958 0.408 1.00 82.81 81 PHE A N 1
ATOM 638 C CA . PHE A 1 81 ? -8.714 8.270 1.764 1.00 82.81 81 PHE A CA 1
ATOM 639 C C . PHE A 1 81 ? -9.323 9.590 2.237 1.00 82.81 81 PHE A C 1
ATOM 641 O O . PHE A 1 81 ? -9.346 10.579 1.509 1.00 82.81 81 PHE A O 1
ATOM 648 N N . SER A 1 82 ? -9.809 9.584 3.473 1.00 73.94 82 SER A N 1
ATOM 649 C CA . SER A 1 82 ? -10.357 10.744 4.166 1.00 73.94 82 SER A CA 1
ATOM 650 C C . SER A 1 82 ? -9.582 10.856 5.466 1.00 73.94 82 SER A C 1
ATOM 652 O O . SER A 1 82 ? -9.860 10.090 6.389 1.00 73.94 82 SER A O 1
ATOM 654 N N . GLU A 1 83 ? -8.622 11.784 5.528 1.00 74.44 83 GLU A N 1
ATOM 655 C CA . GLU A 1 83 ? -7.629 11.929 6.614 1.00 74.44 83 GLU A CA 1
ATOM 656 C C . GLU A 1 83 ? -8.228 11.866 8.028 1.00 74.44 83 GLU A C 1
ATOM 658 O O . GLU A 1 83 ? -7.575 11.408 8.954 1.00 74.44 83 GLU A O 1
ATOM 663 N N . VAL A 1 84 ? -9.498 12.249 8.182 1.00 77.56 84 VAL A N 1
ATOM 664 C CA . VAL A 1 84 ? -10.236 12.237 9.452 1.00 77.56 84 VAL A CA 1
ATOM 665 C C . VAL A 1 84 ? -10.536 10.828 9.987 1.00 77.56 84 VAL A C 1
ATOM 667 O O . VAL A 1 84 ? -10.493 10.608 11.193 1.00 77.56 84 VAL A O 1
ATOM 670 N N . ARG A 1 85 ? -10.885 9.872 9.118 1.00 85.38 85 ARG A N 1
ATOM 671 C CA . ARG A 1 85 ? -11.343 8.526 9.527 1.00 85.38 85 ARG A CA 1
ATOM 672 C C . ARG A 1 85 ? -10.423 7.431 9.015 1.00 85.38 85 ARG A C 1
ATOM 674 O O . ARG A 1 85 ? -10.144 6.473 9.733 1.00 85.38 85 ARG A O 1
ATOM 681 N N . MET A 1 86 ? -9.945 7.570 7.783 1.00 88.56 86 MET A N 1
ATOM 682 C CA . MET A 1 86 ? -9.154 6.559 7.098 1.00 88.56 86 MET A CA 1
ATOM 683 C C . MET A 1 86 ? -8.020 7.216 6.309 1.00 88.56 86 MET A C 1
ATOM 685 O O . MET A 1 86 ? -8.267 7.877 5.298 1.00 88.56 86 MET A O 1
ATOM 689 N N . SER A 1 87 ? -6.782 7.003 6.748 1.00 92.38 87 SER A N 1
ATOM 690 C CA . SER A 1 87 ? -5.579 7.514 6.087 1.00 92.38 87 SER A CA 1
ATOM 691 C C . SER A 1 87 ? -4.768 6.379 5.466 1.00 92.38 87 SER A C 1
ATOM 693 O O . SER A 1 87 ? -4.909 5.201 5.809 1.00 92.38 87 SER A O 1
ATOM 695 N N . LYS A 1 88 ? -3.902 6.748 4.525 1.00 91.50 88 LYS A N 1
ATOM 696 C CA . LYS A 1 88 ? -2.833 5.886 4.032 1.00 91.50 88 LYS A CA 1
ATOM 697 C C . LYS A 1 88 ? -1.524 6.354 4.655 1.00 91.50 88 LYS A C 1
ATOM 699 O O . LYS A 1 88 ? -1.118 7.487 4.416 1.00 91.50 88 LYS A O 1
ATOM 704 N N . GLU A 1 89 ? -0.833 5.464 5.356 1.00 92.75 89 GLU A N 1
ATOM 705 C CA . GLU A 1 89 ? 0.505 5.716 5.893 1.00 92.75 89 GLU A CA 1
ATOM 706 C C . GLU A 1 89 ? 1.454 4.619 5.423 1.00 92.75 89 GLU A C 1
ATOM 708 O O . GLU A 1 89 ? 1.253 3.441 5.715 1.00 92.75 89 GLU A O 1
ATOM 713 N N . GLU A 1 90 ? 2.497 5.004 4.689 1.00 93.19 90 GLU A N 1
ATOM 714 C CA . GLU A 1 90 ? 3.470 4.071 4.113 1.00 93.19 90 GLU A CA 1
ATOM 715 C C . GLU A 1 90 ? 2.798 2.918 3.329 1.00 93.19 90 GLU A C 1
ATOM 717 O O . GLU A 1 90 ? 2.091 3.144 2.338 1.00 93.19 90 GLU A O 1
ATOM 722 N N . ASP A 1 91 ? 3.017 1.678 3.776 1.00 92.44 91 ASP A N 1
ATOM 723 C CA . ASP A 1 91 ? 2.452 0.440 3.244 1.00 92.44 91 ASP A CA 1
ATOM 724 C C . ASP A 1 91 ? 1.153 -0.001 3.920 1.00 92.44 91 ASP A C 1
ATOM 726 O O . ASP A 1 91 ? 0.713 -1.138 3.739 1.00 92.44 91 ASP A O 1
ATOM 730 N N . SER A 1 92 ? 0.560 0.865 4.733 1.00 93.50 92 SER A N 1
ATOM 731 C CA . SER A 1 92 ? -0.562 0.541 5.599 1.00 93.50 92 SER A CA 1
ATOM 732 C C . SER A 1 92 ? -1.744 1.483 5.369 1.00 93.50 92 SER A C 1
ATOM 734 O O . SER A 1 92 ? -1.583 2.659 5.040 1.00 93.50 92 SER A O 1
ATOM 736 N N . ILE A 1 93 ? -2.951 0.962 5.567 1.00 93.19 93 ILE A N 1
ATOM 737 C CA . ILE A 1 93 ? -4.153 1.770 5.770 1.00 93.19 93 ILE A CA 1
ATOM 738 C C . ILE A 1 93 ? -4.397 1.857 7.270 1.00 93.19 93 ILE A C 1
ATOM 740 O O . ILE A 1 93 ? -4.375 0.838 7.967 1.00 93.19 93 ILE A O 1
ATOM 744 N N . TRP A 1 94 ? -4.672 3.062 7.746 1.00 93.12 94 TRP A N 1
ATOM 745 C CA . TRP A 1 94 ? -5.142 3.296 9.099 1.00 93.12 94 TRP A CA 1
ATOM 746 C C . TRP A 1 94 ? -6.610 3.651 9.096 1.00 93.12 94 TRP A C 1
ATOM 748 O O . TRP A 1 94 ? -7.020 4.627 8.475 1.00 93.12 94 TRP A O 1
ATOM 758 N N . PHE A 1 95 ? -7.382 2.885 9.852 1.00 92.94 95 PHE A N 1
ATOM 759 C CA . PHE A 1 95 ? -8.708 3.272 10.298 1.00 92.94 95 PHE A CA 1
ATOM 760 C C . PHE A 1 95 ? -8.537 3.842 11.699 1.00 92.94 95 PHE A C 1
ATOM 762 O O . PHE A 1 95 ? -8.117 3.130 12.608 1.00 92.94 95 PHE A O 1
ATOM 769 N N . HIS A 1 96 ? -8.826 5.125 11.869 1.00 91.88 96 HIS A N 1
ATOM 770 C CA . HIS A 1 96 ? -8.739 5.798 13.167 1.00 91.88 96 HIS A CA 1
ATOM 771 C C . HIS A 1 96 ? -9.943 5.440 14.038 1.00 91.88 96 HIS A C 1
ATOM 773 O O . HIS A 1 96 ? -9.846 5.427 15.259 1.00 91.88 96 HIS A O 1
ATOM 779 N N . SER A 1 97 ? -11.064 5.120 13.389 1.00 90.25 97 SER A N 1
ATOM 780 C CA . SER A 1 97 ? -12.263 4.586 14.013 1.00 90.25 97 SER A CA 1
ATOM 781 C C . SER A 1 97 ? -12.910 3.584 13.058 1.00 90.25 97 SER A C 1
ATOM 783 O O . SER A 1 97 ? -13.358 3.956 11.972 1.00 90.25 97 SER A O 1
ATOM 785 N N . ALA A 1 98 ? -12.872 2.303 13.423 1.00 89.94 98 ALA A N 1
ATOM 786 C CA . ALA A 1 98 ? -13.393 1.207 12.615 1.00 89.94 98 ALA A CA 1
ATOM 787 C C . ALA A 1 98 ? -14.927 1.137 12.659 1.00 89.94 98 ALA A C 1
ATOM 789 O O . ALA A 1 98 ? -15.525 1.147 13.735 1.00 89.94 98 ALA A O 1
ATOM 790 N N . GLU A 1 99 ? -15.580 0.984 11.508 1.00 89.75 99 GLU A N 1
ATOM 791 C CA . GLU A 1 99 ? -17.038 0.857 11.414 1.00 89.75 99 GLU A CA 1
ATOM 792 C C . GLU A 1 99 ? -17.482 -0.486 10.818 1.00 89.75 99 GLU A C 1
ATOM 794 O O . GLU A 1 99 ? -16.736 -1.157 10.108 1.00 89.75 99 GLU A O 1
ATOM 799 N N . ALA A 1 100 ? -18.745 -0.870 11.047 1.00 86.62 100 ALA A N 1
ATOM 800 C CA . ALA A 1 100 ? -19.333 -2.098 10.492 1.00 86.62 100 ALA A CA 1
ATOM 801 C C . ALA A 1 100 ? -19.133 -2.223 8.977 1.00 86.62 100 ALA A C 1
ATOM 803 O O . ALA A 1 100 ? -18.719 -3.273 8.478 1.00 86.62 100 ALA A O 1
ATOM 804 N N . GLN A 1 101 ? -19.349 -1.112 8.274 1.00 84.88 101 GLN A N 1
ATOM 805 C CA . GLN A 1 101 ? -19.182 -1.003 6.830 1.00 84.88 101 GLN A CA 1
ATOM 806 C C . GLN A 1 101 ? -17.737 -1.175 6.359 1.00 84.88 101 GLN A C 1
ATOM 808 O O . GLN A 1 101 ? -17.518 -1.430 5.177 1.00 84.88 101 GLN A O 1
ATOM 813 N N . ASP A 1 102 ? -16.743 -1.037 7.240 1.00 87.25 102 ASP A N 1
ATOM 814 C CA . ASP A 1 102 ? -15.337 -1.207 6.889 1.00 87.25 102 ASP A CA 1
ATOM 815 C C . ASP A 1 102 ? -14.940 -2.683 6.768 1.00 87.25 102 ASP A C 1
ATOM 817 O O . ASP A 1 102 ? -13.898 -2.975 6.191 1.00 87.25 102 ASP A O 1
ATOM 821 N N . SER A 1 103 ? -15.775 -3.621 7.215 1.00 86.25 103 SER A N 1
ATOM 822 C CA . SER A 1 103 ? -15.517 -5.053 7.021 1.00 86.25 103 SER A CA 1
ATOM 823 C C . SER A 1 103 ? -15.469 -5.410 5.531 1.00 86.25 103 SER A C 1
ATOM 825 O O . SER A 1 103 ? -16.253 -4.890 4.734 1.00 86.25 103 SER A O 1
ATOM 827 N N . GLY A 1 104 ? -14.555 -6.300 5.144 1.00 87.06 104 GLY A N 1
ATOM 828 C CA . GLY A 1 104 ? -14.442 -6.766 3.761 1.00 87.06 104 GLY A CA 1
ATOM 829 C C . GLY A 1 104 ? -13.025 -7.138 3.338 1.00 87.06 104 GLY A C 1
ATOM 830 O O . GLY A 1 104 ? -12.122 -7.274 4.168 1.00 87.06 104 GLY A O 1
ATOM 831 N N . PHE A 1 105 ? -12.862 -7.301 2.023 1.00 85.31 105 PHE A N 1
ATOM 832 C CA . PHE A 1 105 ? -11.584 -7.608 1.391 1.00 85.31 105 PHE A CA 1
ATOM 833 C C . PHE A 1 105 ? -10.888 -6.333 0.923 1.00 85.31 105 PHE A C 1
ATOM 835 O O . PHE A 1 105 ? -11.477 -5.517 0.207 1.00 85.31 105 PHE A O 1
ATOM 842 N N . TYR A 1 106 ? -9.634 -6.187 1.333 1.00 88.56 106 TYR A N 1
ATOM 843 C CA . TYR A 1 106 ? -8.771 -5.071 0.974 1.00 88.56 106 TYR A CA 1
ATOM 844 C C . TYR A 1 106 ? -7.633 -5.573 0.112 1.00 88.56 106 TYR A C 1
ATOM 846 O O . TYR A 1 106 ? -6.836 -6.390 0.562 1.00 88.56 106 TYR A O 1
ATOM 854 N N . THR A 1 107 ? -7.542 -5.051 -1.099 1.00 86.44 107 THR A N 1
ATOM 855 C CA . THR A 1 107 ? -6.531 -5.443 -2.069 1.00 86.44 107 THR A CA 1
ATOM 856 C C . THR A 1 107 ? -5.458 -4.365 -2.144 1.00 86.44 107 THR A C 1
ATOM 858 O O . THR A 1 107 ? -5.755 -3.221 -2.495 1.00 86.44 107 THR A O 1
ATOM 861 N N . CYS A 1 108 ? -4.202 -4.702 -1.838 1.00 87.62 108 CYS A N 1
ATOM 862 C CA . CYS A 1 108 ? -3.072 -3.818 -2.129 1.00 87.62 108 CYS A CA 1
ATOM 863 C C . CYS A 1 108 ? -2.409 -4.191 -3.457 1.00 87.62 108 CYS A C 1
ATOM 865 O O . CYS A 1 108 ? -2.141 -5.363 -3.710 1.00 87.62 108 CYS A O 1
ATOM 867 N N . VAL A 1 109 ? -2.138 -3.182 -4.292 1.00 84.56 109 VAL A N 1
ATOM 868 C CA . VAL A 1 109 ? -1.555 -3.336 -5.631 1.00 84.56 109 VAL A CA 1
ATOM 869 C C . VAL A 1 109 ? -0.340 -2.439 -5.806 1.00 84.56 109 VAL A C 1
ATOM 871 O O . VAL A 1 109 ? -0.436 -1.223 -5.636 1.00 84.56 109 VAL A O 1
ATOM 874 N N . LEU A 1 110 ? 0.793 -3.009 -6.216 1.00 81.06 110 LEU A N 1
ATOM 875 C CA . LEU A 1 110 ? 1.940 -2.230 -6.688 1.00 81.06 110 LEU A CA 1
ATOM 876 C C . LEU A 1 110 ? 1.859 -2.011 -8.197 1.00 81.06 110 LEU A C 1
ATOM 878 O O . LEU A 1 110 ? 1.790 -2.964 -8.969 1.00 81.06 110 LEU A O 1
ATOM 882 N N . ARG A 1 111 ? 1.885 -0.744 -8.620 1.00 75.69 111 ARG A N 1
ATOM 883 C CA . ARG A 1 111 ? 1.885 -0.351 -10.036 1.00 75.69 111 ARG A CA 1
ATOM 884 C C . ARG A 1 111 ? 3.008 0.625 -10.321 1.00 75.69 111 ARG A C 1
ATOM 886 O O . ARG A 1 111 ? 3.326 1.458 -9.482 1.00 75.69 111 ARG A O 1
ATOM 893 N N . ILE A 1 112 ? 3.573 0.584 -11.520 1.00 69.56 112 ILE A N 1
ATOM 894 C CA . ILE A 1 112 ? 4.529 1.607 -11.947 1.00 69.56 112 ILE A CA 1
ATOM 895 C C . ILE A 1 112 ? 3.823 2.957 -12.024 1.00 69.56 112 ILE A C 1
ATOM 897 O O . ILE A 1 112 ? 2.737 3.074 -12.593 1.00 69.56 112 ILE A O 1
ATOM 901 N N . GLY A 1 113 ? 4.437 3.977 -11.425 1.00 63.97 113 GLY A N 1
ATOM 902 C CA . GLY A 1 113 ? 3.901 5.326 -11.410 1.00 63.97 113 GLY A CA 1
ATOM 903 C C . GLY A 1 113 ? 3.615 5.842 -12.819 1.00 63.97 113 GLY A C 1
ATOM 904 O O . GLY A 1 113 ? 4.342 5.550 -13.773 1.00 63.97 113 GLY A O 1
ATOM 905 N N . ASN A 1 114 ? 2.548 6.638 -12.933 1.00 58.03 114 ASN A N 1
ATOM 906 C CA . ASN A 1 114 ? 2.054 7.159 -14.209 1.00 58.03 114 ASN A CA 1
ATOM 907 C C . ASN A 1 114 ? 3.146 7.836 -15.044 1.00 58.03 114 ASN A C 1
ATOM 909 O O . ASN A 1 114 ? 3.086 7.761 -16.265 1.00 58.03 114 ASN A O 1
ATOM 913 N N . ASP A 1 115 ? 4.159 8.436 -14.428 1.00 57.72 115 ASP A N 1
ATOM 914 C CA . ASP A 1 115 ? 5.218 9.157 -15.136 1.00 57.72 115 ASP A CA 1
ATOM 915 C C . ASP A 1 115 ? 6.109 8.216 -15.959 1.00 57.72 115 ASP A C 1
ATOM 917 O O . ASP A 1 115 ? 6.364 8.471 -17.136 1.00 57.72 115 ASP A O 1
ATOM 921 N N . LEU A 1 116 ? 6.496 7.069 -15.393 1.00 57.03 116 LEU A N 1
ATOM 922 C CA . LEU A 1 116 ? 7.350 6.089 -16.065 1.00 57.03 116 LEU A CA 1
ATOM 923 C C . LEU A 1 116 ? 6.556 5.291 -17.110 1.00 57.03 116 LEU A C 1
ATOM 925 O O . LEU A 1 116 ? 6.995 5.126 -18.250 1.00 57.03 116 LEU A O 1
ATOM 929 N N . HIS A 1 117 ? 5.335 4.877 -16.763 1.00 58.97 117 HIS A N 1
ATOM 930 C CA . HIS A 1 117 ? 4.438 4.211 -17.702 1.00 58.97 117 HIS A CA 1
ATOM 931 C C . HIS A 1 117 ? 4.091 5.119 -18.893 1.00 58.97 117 HIS A C 1
ATOM 933 O O . HIS A 1 117 ? 4.145 4.672 -20.035 1.00 58.97 117 HIS A O 1
ATOM 939 N N . SER A 1 118 ? 3.813 6.408 -18.669 1.00 60.00 118 SER A N 1
ATOM 940 C CA . SER A 1 118 ? 3.542 7.379 -19.743 1.00 60.00 118 SER A CA 1
ATOM 941 C C . SER A 1 118 ? 4.763 7.636 -20.622 1.00 60.00 118 SER A C 1
ATOM 943 O O . SER A 1 118 ? 4.629 7.754 -21.842 1.00 60.00 118 SER A O 1
ATOM 945 N N . LEU A 1 119 ? 5.956 7.700 -20.024 1.00 62.88 119 LEU A N 1
ATOM 946 C CA . LEU A 1 119 ? 7.222 7.888 -20.732 1.00 62.88 119 LEU A CA 1
ATOM 947 C C . LEU A 1 119 ? 7.503 6.734 -21.702 1.00 62.88 119 LEU A C 1
ATOM 949 O O . LEU A 1 119 ? 7.923 6.967 -22.839 1.00 62.88 119 LEU A O 1
ATOM 953 N N . PHE A 1 120 ? 7.214 5.499 -21.289 1.00 64.56 120 PHE A N 1
ATOM 954 C CA . PHE A 1 120 ? 7.356 4.336 -22.156 1.00 64.56 120 PHE A CA 1
ATOM 955 C C . PHE A 1 120 ? 6.166 4.175 -23.107 1.00 64.56 120 PHE A C 1
ATOM 957 O O . PHE A 1 120 ? 6.396 3.971 -24.296 1.00 64.56 120 PHE A O 1
ATOM 964 N N . LYS A 1 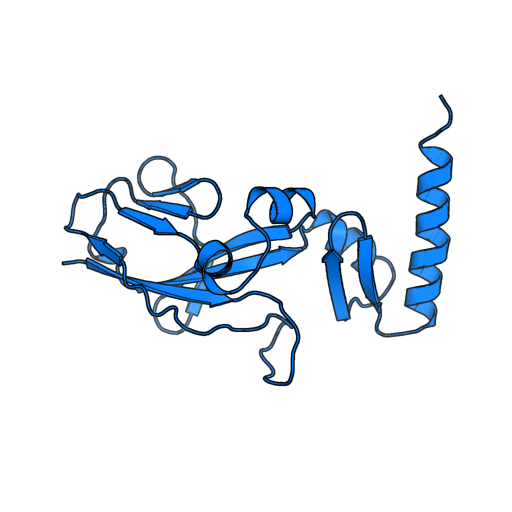121 ? 4.914 4.320 -22.661 1.00 63.59 121 LYS A N 1
ATOM 965 C CA . LYS A 1 121 ? 3.700 4.164 -23.492 1.00 63.59 121 LYS A CA 1
ATOM 966 C C . LYS A 1 121 ? 3.661 5.121 -24.686 1.00 63.59 121 LYS A C 1
ATOM 968 O O . LYS A 1 121 ? 3.192 4.736 -25.751 1.00 63.59 121 LYS A O 1
ATOM 973 N N . ARG A 1 122 ? 4.210 6.336 -24.558 1.00 65.31 122 ARG A N 1
ATOM 974 C CA . ARG A 1 122 ? 4.306 7.309 -25.667 1.00 65.31 122 ARG A CA 1
ATOM 975 C C . ARG A 1 122 ? 5.145 6.810 -26.850 1.00 65.31 122 ARG A C 1
ATOM 977 O O . ARG A 1 122 ? 5.011 7.326 -27.951 1.00 65.31 122 ARG A O 1
ATOM 984 N N . ARG A 1 123 ? 6.017 5.823 -26.628 1.00 66.06 123 ARG A N 1
ATOM 985 C CA . ARG A 1 123 ? 7.009 5.328 -27.595 1.00 66.06 123 ARG A CA 1
ATOM 986 C C . ARG A 1 123 ? 6.742 3.872 -28.004 1.00 66.06 123 ARG A C 1
ATOM 988 O O . ARG A 1 123 ? 7.664 3.062 -28.031 1.00 66.06 123 ARG A O 1
ATOM 995 N N . GLY A 1 124 ? 5.471 3.528 -28.222 1.00 66.94 124 GLY A N 1
ATOM 996 C CA . GLY A 1 124 ? 5.011 2.192 -28.632 1.00 66.94 124 GLY A CA 1
ATOM 997 C C . GLY A 1 124 ? 4.314 1.406 -27.518 1.00 66.94 124 GLY A C 1
ATOM 998 O O . GLY A 1 124 ? 4.472 1.730 -26.331 1.00 66.94 124 GLY A O 1
ATOM 999 N N . ARG A 1 125 ? 3.559 0.358 -27.884 1.00 65.38 125 ARG A N 1
ATOM 1000 C CA . ARG A 1 125 ? 2.753 -0.430 -26.934 1.00 65.38 125 ARG A CA 1
ATOM 1001 C C . ARG A 1 125 ? 3.656 -1.092 -25.894 1.00 65.38 125 ARG A C 1
ATOM 1003 O O . ARG A 1 125 ? 4.602 -1.813 -26.214 1.00 65.38 125 ARG A O 1
ATOM 1010 N N . LEU A 1 126 ? 3.384 -0.783 -24.630 1.00 63.41 126 LEU A N 1
ATOM 1011 C CA . LEU A 1 126 ? 4.110 -1.310 -23.485 1.00 63.41 126 LEU A CA 1
ATOM 1012 C C . LEU A 1 126 ? 3.381 -2.554 -22.987 1.00 63.41 126 LEU A C 1
ATOM 1014 O O . LEU A 1 126 ? 2.232 -2.450 -22.570 1.00 63.41 126 LEU A O 1
ATOM 1018 N N . ILE A 1 127 ? 4.033 -3.709 -23.086 1.00 69.25 127 ILE A N 1
ATOM 1019 C CA . ILE A 1 127 ? 3.487 -4.975 -22.582 1.00 69.25 127 ILE A CA 1
ATOM 1020 C C . ILE A 1 127 ? 3.770 -5.078 -21.087 1.00 69.25 127 ILE A C 1
ATOM 1022 O O . ILE A 1 127 ? 2.900 -5.415 -20.294 1.00 69.25 127 ILE A O 1
ATOM 1026 N N . GLU A 1 128 ? 4.995 -4.744 -20.696 1.00 61.62 128 GLU A N 1
ATOM 1027 C CA . GLU A 1 128 ? 5.463 -4.902 -19.330 1.00 61.62 128 GLU A CA 1
ATOM 1028 C C . GLU A 1 128 ? 6.566 -3.889 -19.054 1.00 61.62 128 GLU A C 1
ATOM 1030 O O . GLU A 1 128 ? 7.420 -3.628 -19.897 1.00 61.62 128 GLU A O 1
ATOM 1035 N N . CYS A 1 129 ? 6.541 -3.283 -17.875 1.00 59.47 129 CYS A N 1
ATOM 1036 C CA . CYS A 1 129 ? 7.709 -2.619 -17.324 1.00 59.47 129 CYS A CA 1
ATOM 1037 C C . CYS A 1 129 ? 7.942 -3.093 -15.893 1.00 59.47 129 CYS A C 1
ATOM 1039 O O . CYS A 1 129 ? 6.982 -3.317 -15.170 1.00 59.47 129 CYS A O 1
ATOM 1041 N N . ASP A 1 130 ? 9.191 -3.252 -15.498 1.00 53.59 130 ASP A N 1
ATOM 1042 C CA . ASP A 1 130 ? 9.599 -3.522 -14.126 1.00 53.59 130 ASP A CA 1
ATOM 1043 C C . ASP A 1 130 ? 10.721 -2.561 -13.769 1.00 53.59 130 ASP A C 1
ATOM 1045 O O . ASP A 1 130 ? 11.564 -2.249 -14.613 1.00 53.59 130 ASP A O 1
ATOM 1049 N N . LEU A 1 131 ? 10.740 -2.081 -12.527 1.00 51.50 131 LEU A N 1
ATOM 1050 C CA . LEU A 1 131 ? 11.894 -1.358 -12.013 1.00 51.50 131 LEU A CA 1
ATOM 1051 C C . LEU A 1 131 ? 12.595 -2.210 -10.961 1.00 51.50 131 LEU A C 1
ATOM 1053 O O . LEU A 1 131 ? 12.009 -2.574 -9.944 1.00 51.50 131 LEU A O 1
ATOM 1057 N N . VAL A 1 132 ? 13.869 -2.503 -11.196 1.00 50.47 132 VAL A N 1
ATOM 1058 C CA . VAL A 1 132 ? 14.737 -3.156 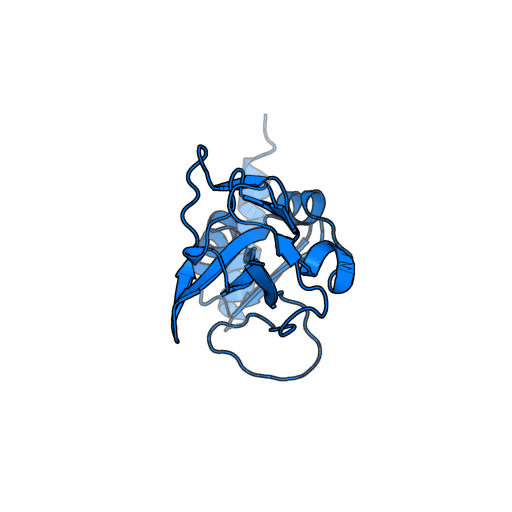-10.220 1.00 50.47 132 VAL A CA 1
ATOM 1059 C C . VAL A 1 132 ? 15.856 -2.182 -9.897 1.00 50.47 132 VAL A C 1
ATOM 1061 O O . VAL A 1 132 ? 16.753 -1.964 -10.710 1.00 50.47 132 VAL A O 1
ATOM 1064 N N . LYS A 1 133 ? 15.806 -1.602 -8.692 1.00 53.81 133 LYS A N 1
ATOM 1065 C CA . LYS A 1 133 ? 16.755 -0.572 -8.242 1.00 53.81 133 LYS A CA 1
ATOM 1066 C C . LYS A 1 133 ? 16.807 0.602 -9.239 1.00 53.81 133 LYS A C 1
ATOM 1068 O O . LYS A 1 133 ? 15.800 1.245 -9.495 1.00 53.81 133 LYS A O 1
ATOM 1073 N N . ASP A 1 134 ? 17.972 0.868 -9.807 1.00 48.47 134 ASP A N 1
ATOM 1074 C CA . ASP A 1 134 ? 18.278 1.908 -10.784 1.00 48.47 134 ASP A CA 1
ATOM 1075 C C . ASP A 1 134 ? 18.046 1.476 -12.248 1.00 48.47 134 ASP A C 1
ATOM 1077 O O . ASP A 1 134 ? 18.346 2.233 -13.173 1.00 48.47 134 ASP A O 1
ATOM 1081 N N . TYR A 1 135 ? 17.472 0.289 -12.478 1.00 53.62 135 TYR A N 1
ATOM 1082 C CA . TYR A 1 135 ? 17.245 -0.275 -13.810 1.00 53.62 135 TYR A CA 1
ATOM 1083 C C . TYR A 1 135 ? 15.758 -0.429 -14.128 1.00 53.62 135 TYR A C 1
ATOM 1085 O O . TYR A 1 135 ? 15.011 -1.058 -13.382 1.00 53.62 135 TYR A O 1
ATOM 1093 N N . ALA A 1 136 ? 15.349 0.083 -15.291 1.00 60.12 136 ALA A N 1
ATOM 1094 C CA . ALA A 1 136 ? 14.035 -0.173 -15.872 1.00 60.12 136 ALA A CA 1
ATOM 1095 C C . ALA A 1 136 ? 14.111 -1.295 -16.914 1.00 60.12 136 ALA A C 1
ATOM 1097 O O . ALA A 1 136 ? 14.784 -1.161 -17.938 1.00 60.12 136 ALA A O 1
ATOM 1098 N N . PHE A 1 137 ? 13.381 -2.379 -16.677 1.00 66.81 137 PHE A N 1
ATOM 1099 C CA . PHE A 1 137 ? 13.136 -3.458 -17.625 1.00 66.81 137 PHE A CA 1
ATOM 1100 C C . PHE A 1 137 ? 11.843 -3.146 -18.356 1.00 66.81 137 PHE A C 1
ATOM 1102 O O . PHE A 1 137 ? 10.815 -2.922 -17.733 1.00 66.81 137 PHE A O 1
ATOM 1109 N N . VAL A 1 138 ? 11.887 -3.066 -19.680 1.00 70.00 138 VAL A N 1
ATOM 1110 C CA . VAL A 1 138 ? 10.747 -2.612 -20.481 1.00 70.00 138 VAL A CA 1
ATOM 1111 C C . VAL A 1 138 ? 10.555 -3.588 -21.623 1.00 70.00 138 VAL A C 1
ATOM 1113 O O . VAL A 1 138 ? 11.374 -3.657 -22.537 1.00 70.00 138 VAL A O 1
ATOM 1116 N N . HIS A 1 139 ? 9.455 -4.327 -21.584 1.00 73.25 139 HIS A N 1
ATOM 1117 C CA . HIS A 1 139 ? 9.011 -5.186 -22.664 1.00 73.25 139 HIS A CA 1
ATOM 1118 C C . HIS A 1 139 ? 8.097 -4.394 -23.600 1.00 73.25 139 HIS A C 1
ATOM 1120 O O . HIS A 1 139 ? 6.984 -3.984 -23.248 1.00 73.25 139 HIS A O 1
ATOM 1126 N N . LYS A 1 140 ? 8.571 -4.185 -24.825 1.00 76.38 140 LYS A N 1
ATOM 1127 C CA . LYS A 1 140 ? 7.783 -3.606 -25.913 1.00 76.38 140 LYS A CA 1
ATOM 1128 C C . LYS A 1 140 ? 7.194 -4.703 -26.773 1.00 76.38 140 LYS A C 1
ATOM 1130 O O . LYS A 1 140 ? 7.831 -5.731 -26.958 1.00 76.38 140 LYS A O 1
ATOM 1135 N N . GLU A 1 141 ? 6.022 -4.435 -27.339 1.00 77.06 141 GLU A N 1
ATOM 1136 C CA . GLU A 1 141 ? 5.388 -5.346 -28.294 1.00 77.06 141 GLU A CA 1
ATOM 1137 C C . GLU A 1 141 ? 6.311 -5.696 -29.459 1.00 77.06 141 GLU A C 1
ATOM 1139 O O . GLU A 1 141 ? 6.420 -6.860 -29.828 1.00 77.06 141 GLU A O 1
ATOM 1144 N N . ASN A 1 142 ? 7.023 -4.700 -29.992 1.00 79.69 142 ASN A N 1
ATOM 1145 C CA . ASN A 1 142 ? 7.866 -4.879 -31.161 1.00 79.69 142 ASN A CA 1
ATOM 1146 C C . ASN A 1 142 ? 9.308 -4.428 -30.914 1.00 79.69 142 ASN A C 1
ATOM 1148 O O . ASN A 1 142 ? 9.590 -3.442 -30.227 1.00 79.69 142 ASN A O 1
ATOM 1152 N N . LYS A 1 143 ? 10.247 -5.115 -31.574 1.00 79.75 143 LYS A N 1
ATOM 1153 C CA . LYS A 1 143 ? 11.687 -4.798 -31.545 1.00 79.75 143 LYS A CA 1
ATOM 1154 C C . LYS A 1 143 ? 11.992 -3.374 -32.029 1.00 79.75 143 LYS A C 1
ATOM 1156 O O . LYS A 1 143 ? 12.957 -2.771 -31.562 1.00 79.75 143 LYS A O 1
ATOM 1161 N N . ALA A 1 144 ? 11.196 -2.850 -32.963 1.00 80.50 144 ALA A N 1
ATOM 1162 C CA . ALA A 1 144 ? 11.321 -1.478 -33.454 1.00 80.50 144 ALA A CA 1
ATOM 1163 C C . ALA A 1 144 ? 11.035 -0.460 -32.338 1.00 80.50 144 ALA A C 1
ATOM 1165 O O . ALA A 1 144 ? 11.866 0.409 -32.084 1.00 80.50 144 ALA A O 1
ATOM 1166 N N . ASP A 1 145 ? 9.937 -0.648 -31.604 1.00 77.62 145 ASP A N 1
ATOM 1167 C CA . ASP A 1 145 ? 9.546 0.196 -30.471 1.00 77.62 145 ASP A CA 1
ATOM 1168 C C . ASP A 1 145 ? 10.556 0.106 -29.322 1.00 77.62 145 ASP A C 1
ATOM 1170 O O . ASP A 1 145 ? 10.911 1.120 -28.720 1.00 77.62 145 ASP A O 1
ATOM 1174 N N . ALA A 1 146 ? 11.082 -1.096 -29.049 1.00 72.50 146 ALA A N 1
ATOM 1175 C CA . ALA A 1 146 ? 12.152 -1.292 -28.068 1.00 72.50 146 ALA A CA 1
ATOM 1176 C C . ALA A 1 146 ? 13.406 -0.487 -28.435 1.00 72.50 146 ALA A C 1
ATOM 1178 O O . ALA A 1 146 ? 13.941 0.254 -27.609 1.00 72.50 146 ALA A O 1
ATOM 1179 N N . LYS A 1 147 ? 13.860 -0.585 -29.691 1.00 76.94 147 LYS A N 1
ATOM 1180 C CA . LYS A 1 147 ? 15.023 0.167 -30.181 1.00 76.94 147 LYS A CA 1
ATOM 1181 C C . LYS A 1 147 ? 14.778 1.676 -30.178 1.00 76.94 147 LYS A C 1
ATOM 1183 O O . LYS A 1 147 ? 15.666 2.420 -29.774 1.00 76.94 147 LYS A O 1
ATOM 1188 N N . ALA A 1 148 ? 13.593 2.129 -30.586 1.00 75.38 148 ALA A N 1
ATOM 1189 C CA . ALA A 1 148 ? 13.230 3.544 -30.595 1.00 75.38 148 ALA A CA 1
ATOM 1190 C C . ALA A 1 148 ? 13.232 4.137 -29.178 1.00 75.38 148 ALA A C 1
ATOM 1192 O O . ALA A 1 148 ? 13.810 5.203 -28.955 1.00 75.38 148 ALA A O 1
ATOM 1193 N N . ALA A 1 149 ? 12.663 3.413 -28.208 1.00 70.50 149 ALA A N 1
ATOM 1194 C CA . ALA A 1 149 ? 12.680 3.806 -26.805 1.00 70.50 149 ALA A CA 1
ATOM 1195 C C . ALA A 1 149 ? 14.117 3.932 -26.266 1.00 70.50 149 ALA A C 1
ATOM 1197 O O . ALA A 1 149 ? 14.446 4.951 -25.664 1.00 70.50 149 ALA A O 1
ATOM 1198 N N . ILE A 1 150 ? 14.994 2.957 -26.535 1.00 71.19 150 ILE A N 1
ATOM 1199 C CA . ILE A 1 150 ? 16.395 2.967 -26.072 1.00 71.19 150 ILE A CA 1
ATOM 1200 C C . ILE A 1 150 ? 17.191 4.128 -26.681 1.00 71.19 150 ILE A C 1
ATOM 1202 O O . ILE A 1 150 ? 17.892 4.840 -25.959 1.00 71.19 150 ILE A O 1
ATOM 1206 N N . THR A 1 151 ? 17.093 4.335 -27.998 1.00 66.81 151 THR A N 1
ATOM 1207 C CA . THR A 1 151 ? 17.862 5.375 -28.693 1.00 66.81 151 THR A CA 1
ATOM 1208 C C . THR A 1 151 ? 17.497 6.766 -28.186 1.00 66.81 151 THR A C 1
ATOM 1210 O O . THR A 1 151 ? 18.391 7.559 -27.924 1.00 66.81 151 THR A O 1
ATOM 1213 N N . GLN A 1 152 ? 16.212 7.061 -27.973 1.00 61.22 152 GLN A N 1
ATOM 1214 C CA . GLN A 1 152 ? 15.776 8.375 -27.485 1.00 61.22 152 GLN A CA 1
ATOM 1215 C C . GLN A 1 152 ? 16.061 8.621 -26.000 1.00 61.22 152 GLN A C 1
ATOM 1217 O O . GLN A 1 152 ? 16.335 9.758 -25.622 1.00 61.22 152 GLN A O 1
ATOM 1222 N N . LEU A 1 153 ? 16.037 7.588 -25.153 1.00 61.75 153 LEU A N 1
ATOM 1223 C CA . LEU A 1 153 ? 16.371 7.740 -23.730 1.00 61.75 153 LEU A CA 1
ATOM 1224 C C . LEU A 1 153 ? 17.853 8.063 -23.509 1.00 61.75 153 LEU A C 1
ATOM 1226 O O . LEU A 1 153 ? 18.187 8.766 -22.558 1.00 61.75 153 LEU A O 1
ATOM 1230 N N . ARG A 1 154 ? 18.739 7.620 -24.414 1.00 56.09 154 ARG A N 1
ATOM 1231 C CA . ARG A 1 154 ? 20.158 8.007 -24.395 1.00 56.09 154 ARG A CA 1
ATOM 1232 C C . ARG A 1 154 ? 20.370 9.509 -24.627 1.00 56.09 154 ARG A C 1
ATOM 1234 O O . ARG A 1 154 ? 21.269 10.067 -24.009 1.00 56.09 154 ARG A O 1
ATOM 1241 N N . TRP A 1 155 ? 19.520 10.166 -25.422 1.00 45.06 155 TRP A N 1
ATOM 1242 C CA . TRP A 1 155 ? 19.611 11.609 -25.701 1.00 45.06 155 TRP A CA 1
ATOM 1243 C C . TRP A 1 155 ? 19.121 12.498 -24.548 1.00 45.06 155 TRP A C 1
ATOM 1245 O O . TRP A 1 155 ? 19.653 13.584 -24.344 1.00 45.06 155 TRP A O 1
ATOM 1255 N N . GLN A 1 156 ? 18.174 12.032 -23.726 1.00 49.31 156 GLN A N 1
ATOM 1256 C CA . GLN A 1 156 ? 17.745 12.798 -22.544 1.00 49.31 156 GLN A CA 1
ATOM 1257 C C . GLN A 1 156 ? 18.809 12.837 -21.436 1.00 49.31 156 GLN A C 1
ATOM 1259 O O . GLN A 1 156 ? 18.795 13.744 -20.609 1.00 49.31 156 GLN A O 1
ATOM 1264 N N . ARG A 1 157 ? 19.754 11.886 -21.418 1.00 45.62 157 ARG A N 1
ATOM 1265 C CA . ARG A 1 157 ? 20.867 11.892 -20.456 1.00 45.62 157 ARG A CA 1
ATOM 1266 C C . ARG A 1 157 ? 21.982 12.867 -20.858 1.00 45.62 157 ARG A C 1
ATOM 1268 O O . ARG A 1 157 ? 22.701 13.333 -19.984 1.00 45.62 157 ARG A O 1
ATOM 1275 N N . SER A 1 158 ? 22.102 13.205 -22.146 1.00 41.69 158 SER A N 1
ATOM 1276 C CA . SER A 1 158 ? 23.117 14.144 -22.645 1.00 41.69 158 SER A CA 1
ATOM 1277 C C . SER A 1 158 ? 22.739 15.625 -22.517 1.00 41.69 158 SER A C 1
ATOM 1279 O O . SER A 1 158 ? 23.640 16.451 -22.497 1.00 41.69 158 SER A O 1
ATOM 1281 N N . GLU A 1 159 ? 21.457 15.981 -22.373 1.00 46.75 159 GLU A N 1
ATOM 1282 C CA . GLU A 1 159 ? 21.037 17.382 -22.137 1.00 46.75 159 GLU A CA 1
ATOM 1283 C C . GLU A 1 159 ? 20.944 17.761 -20.645 1.00 46.75 159 GLU A C 1
ATOM 1285 O O . GLU A 1 159 ? 20.761 18.927 -20.316 1.00 46.75 159 GLU A O 1
ATOM 1290 N N . GLY A 1 160 ? 21.101 16.798 -19.727 1.00 43.16 160 GLY A N 1
ATOM 1291 C CA . GLY A 1 160 ? 21.023 17.023 -18.275 1.00 43.16 160 GLY A CA 1
ATOM 1292 C C . GLY A 1 160 ? 22.365 17.095 -17.533 1.00 43.16 160 GLY A C 1
ATOM 1293 O O . GLY A 1 160 ? 22.363 17.170 -16.309 1.00 43.16 160 GLY A O 1
ATOM 1294 N N . GLN A 1 161 ? 23.505 17.027 -18.231 1.00 43.41 161 GLN A N 1
ATOM 1295 C CA . GLN A 1 161 ? 24.850 17.130 -17.635 1.00 43.41 161 GLN A CA 1
ATOM 1296 C C . GLN A 1 161 ? 25.761 18.081 -18.424 1.00 43.41 161 GLN A C 1
ATOM 1298 O O . GLN A 1 161 ? 26.902 17.759 -18.747 1.00 43.41 161 GLN A O 1
ATOM 1303 N N . ALA A 1 162 ? 25.253 19.272 -18.720 1.00 39.47 16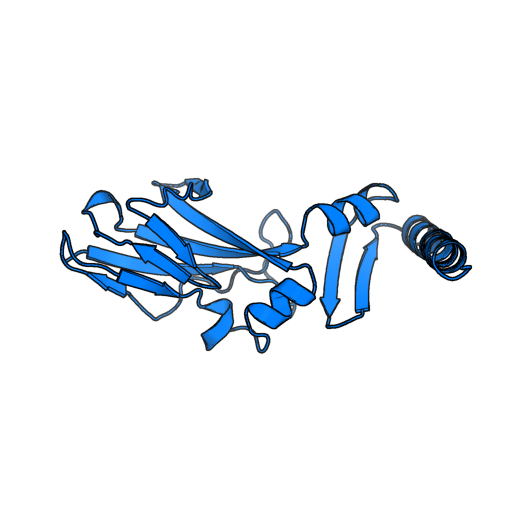2 ALA A N 1
ATOM 1304 C CA . ALA A 1 162 ? 26.083 20.423 -19.043 1.00 39.47 162 ALA A CA 1
ATOM 1305 C C . ALA A 1 162 ? 25.493 21.657 -18.355 1.00 39.47 162 ALA A C 1
ATOM 1307 O O . ALA A 1 162 ? 24.724 22.389 -18.969 1.00 39.47 162 ALA A O 1
ATOM 1308 N N . HIS A 1 163 ? 25.785 21.808 -17.061 1.00 33.34 163 HIS A N 1
ATOM 1309 C CA . HIS A 1 163 ? 26.170 23.063 -16.405 1.00 33.34 163 HIS A CA 1
ATOM 1310 C C . HIS A 1 163 ? 26.515 22.816 -14.934 1.00 33.34 163 HIS A C 1
ATOM 1312 O O . HIS A 1 163 ? 25.760 22.074 -14.267 1.00 33.34 163 HIS A O 1
#

pLDDT: mean 71.04, std 17.0, range [30.2, 93.5]

Sequence (163 aa):
MLNYLIGSLGRLNESGFLSVDGCIDWSVDLKTYMALAGEPVRVKCALFYSYIRTNYSMAQSTGLRLMWYKNKGDLEEPIIFSEVRMSKEEDSIWFHSAEAQDSGFYTCVLRIGNDLHSLFKRRGRLIECDLVKDYAFVHKENKADAKAAITQLRWQRSEGQAH